Protein AF-A0A851BL82-F1 (afdb_monomer)

Secondary structure (DSSP, 8-state):
-HHHHHHHHHHHHHHHHHSTTSS-TTHHHHHHHHHHHHH-TT--S---HHHHHHHHHHHSSS-HHHHHHHHHHHH-EE-SSSEE--HHHHHHHHHHHHHHHHTTT-PPPHHHHHHHHHHHHH--

pLDDT: mean 92.86, std 5.5, range [55.12, 97.81]

Foldseek 3Di:
DVVQLVVLQVVLVVVCVVPPPPGDNCNSVVLVVLQCLLAVVVVPVDDDPLLSVLLCLVPDPDDPVVSVVVLQVSQFDDPPPDTDHDLVSQLVSLSSNQSNVVSVPRGDDSVVSVVVSVCVVPND

Organism: Picathartes gymnocephalus (NCBI:txid175131)

InterPro domains:
  IPR011992 EF-hand domain pair [SSF47473] (2-61)
  IPR011992 EF-hand domain pair [SSF47473] (64-123)
  IPR015154 EF-hand domain, type 2 [PF09069] (65-123)
  IPR050774 KCMF1 and Dystrophin [PTHR12268] (2-123)

Solvent-accessible surface area (backbone atoms only — not comparable to full-atom values): 7211 Å² total; per-residue (Å²): 86,71,68,61,47,57,51,35,45,55,50,48,53,52,50,30,72,77,39,70,91,77,55,63,96,55,50,34,57,54,50,46,52,51,49,40,65,50,60,26,79,83,68,77,65,53,66,58,69,65,48,52,47,48,51,52,51,69,73,42,95,66,56,73,68,57,40,54,51,50,52,46,67,75,41,32,44,82,65,91,85,50,77,41,69,45,74,68,30,51,48,52,51,48,58,44,50,40,30,65,42,35,77,78,74,65,40,71,60,73,66,55,52,53,51,52,53,50,32,73,75,72,51,130

Mean predicted aligned error: 4.1 Å

Sequence (124 aa):
MQQISRMLMKLFQRARLEKPGQVDPRAAEFTLSLLVTMYDRSGTGYVKTRSAAAALISLSGDTLLAKYRAFFQFYAVPDGKATLITRSGLRSLLTDLNQVPAIVGEGCSLSCVEIAIHNCFHGV

Radius of gyration: 16.14 Å; Cα contacts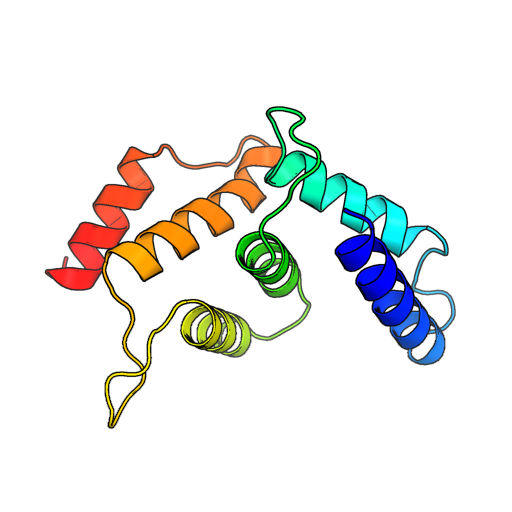 (8 Å, |Δi|>4): 101; chains: 1; bounding box: 42×32×43 Å

Structure (mmCIF, N/CA/C/O backbone):
data_AF-A0A851BL82-F1
#
_entry.id   AF-A0A851BL82-F1
#
loop_
_atom_site.group_PDB
_atom_site.id
_atom_site.type_symbol
_atom_site.label_atom_id
_atom_site.label_alt_id
_atom_site.label_comp_id
_atom_site.label_asym_id
_atom_site.label_entity_id
_atom_site.label_seq_id
_atom_site.pdbx_PDB_ins_code
_atom_site.Cartn_x
_atom_site.Cartn_y
_atom_site.Cartn_z
_atom_site.occupancy
_atom_site.B_iso_or_equiv
_atom_site.auth_seq_id
_atom_site.auth_comp_id
_atom_site.auth_asym_id
_atom_site.auth_atom_id
_atom_site.pdbx_PDB_model_num
ATOM 1 N N . MET A 1 1 ? -4.584 15.999 2.054 1.00 85.12 1 MET A N 1
ATOM 2 C CA . MET A 1 1 ? -5.118 14.973 2.994 1.00 85.12 1 MET A CA 1
ATOM 3 C C . MET A 1 1 ? -6.637 14.790 3.024 1.00 85.12 1 MET A C 1
ATOM 5 O O . MET A 1 1 ? -7.083 13.649 3.095 1.00 85.12 1 MET A O 1
ATOM 9 N N . GLN A 1 2 ? -7.455 15.851 2.967 1.00 86.75 2 GLN A N 1
ATOM 10 C CA . GLN A 1 2 ? -8.918 15.752 3.158 1.00 86.75 2 GLN A CA 1
ATOM 11 C C . GLN A 1 2 ? -9.634 14.747 2.233 1.00 86.75 2 GLN A C 1
ATOM 13 O O . GLN A 1 2 ? -10.600 14.104 2.637 1.00 86.75 2 GLN A O 1
ATOM 18 N N . GLN A 1 3 ? -9.178 14.583 0.988 1.00 90.50 3 GLN A N 1
ATOM 19 C CA . GLN A 1 3 ? -9.773 13.613 0.064 1.00 90.50 3 GLN A CA 1
ATOM 20 C C . GLN A 1 3 ? -9.561 12.162 0.520 1.00 90.50 3 GLN A C 1
ATOM 22 O O . GLN A 1 3 ? -10.528 11.406 0.560 1.00 90.50 3 GLN A O 1
ATOM 27 N N . ILE A 1 4 ? -8.334 11.790 0.903 1.00 91.75 4 ILE A N 1
ATOM 28 C CA . ILE A 1 4 ? -8.011 10.440 1.399 1.00 91.75 4 ILE A CA 1
ATOM 29 C C . ILE A 1 4 ? -8.811 10.151 2.670 1.00 91.75 4 ILE A C 1
ATOM 31 O O . ILE A 1 4 ? -9.465 9.118 2.746 1.00 91.75 4 ILE A O 1
ATOM 35 N N . SER A 1 5 ? -8.851 11.103 3.607 1.00 93.44 5 SER A N 1
ATOM 36 C CA . SER A 1 5 ? -9.657 10.999 4.831 1.00 93.44 5 SER A CA 1
ATOM 37 C C . SER A 1 5 ? -11.127 10.668 4.529 1.00 93.44 5 SER A C 1
ATOM 39 O O . SER A 1 5 ? -11.657 9.675 5.027 1.00 93.44 5 SER A O 1
ATOM 41 N N . ARG A 1 6 ? -11.768 11.419 3.619 1.00 94.94 6 ARG A N 1
ATOM 42 C CA . ARG A 1 6 ? -13.163 11.166 3.213 1.00 94.94 6 ARG A CA 1
ATOM 43 C C . ARG A 1 6 ? -13.360 9.797 2.559 1.00 94.94 6 ARG A C 1
ATOM 45 O O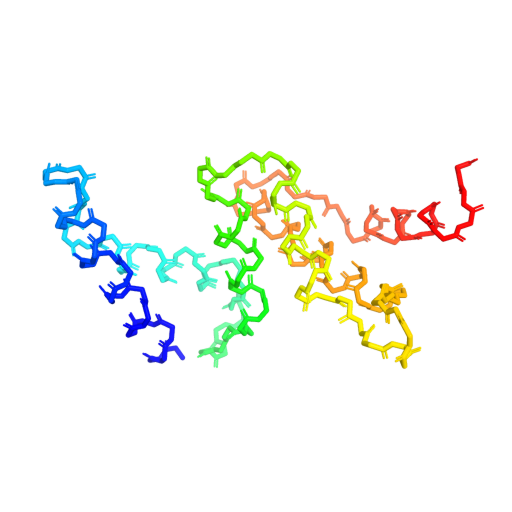 . ARG A 1 6 ? -14.398 9.173 2.768 1.00 94.94 6 ARG A O 1
ATOM 52 N N . MET A 1 7 ? -12.403 9.329 1.758 1.00 94.75 7 MET A N 1
ATOM 53 C CA . MET A 1 7 ? -12.483 8.000 1.141 1.00 94.75 7 MET A CA 1
ATOM 54 C C . MET A 1 7 ? -12.354 6.887 2.182 1.00 94.75 7 MET A C 1
ATOM 56 O O . MET A 1 7 ? -13.154 5.956 2.163 1.00 94.75 7 MET A O 1
ATOM 60 N N . LEU A 1 8 ? -11.414 7.014 3.122 1.00 96.50 8 LEU A N 1
ATOM 61 C CA . LEU A 1 8 ? -11.233 6.058 4.214 1.00 96.50 8 LEU A CA 1
ATOM 62 C C . LEU A 1 8 ? -12.469 5.997 5.116 1.00 96.50 8 LEU A C 1
ATOM 64 O O . LEU A 1 8 ? -12.916 4.905 5.450 1.00 96.50 8 LEU A O 1
ATOM 68 N N . MET A 1 9 ? -13.080 7.141 5.443 1.00 96.75 9 MET A N 1
ATOM 69 C CA . MET A 1 9 ? -14.341 7.172 6.193 1.00 96.75 9 MET A CA 1
ATOM 70 C C . MET A 1 9 ? -15.439 6.369 5.489 1.00 96.75 9 MET A C 1
ATOM 72 O O . MET A 1 9 ? -16.073 5.523 6.114 1.00 96.75 9 MET A O 1
ATOM 76 N N . LYS A 1 10 ? -15.628 6.574 4.179 1.00 96.69 10 LYS A N 1
ATOM 77 C CA . LYS A 1 10 ? -16.611 5.812 3.391 1.00 96.69 10 LYS A CA 1
ATOM 78 C C . LYS A 1 10 ? -16.282 4.319 3.345 1.00 96.69 10 LYS A C 1
ATOM 80 O O . LYS A 1 10 ? -17.190 3.499 3.456 1.00 96.69 10 LYS A O 1
ATOM 85 N N . LEU A 1 11 ? -15.006 3.969 3.182 1.00 95.44 11 LEU A N 1
ATOM 86 C CA . LEU A 1 11 ? -14.540 2.584 3.140 1.00 95.44 11 LEU A CA 1
ATOM 87 C C . LEU A 1 11 ? -14.828 1.862 4.463 1.00 95.44 11 LEU A C 1
ATOM 89 O O . LEU A 1 11 ? -15.496 0.832 4.463 1.00 95.44 11 LEU A O 1
ATOM 93 N N . PHE A 1 12 ? -14.407 2.433 5.592 1.00 96.25 12 PHE A N 1
ATOM 94 C CA . PHE A 1 12 ? -14.628 1.819 6.900 1.00 96.25 12 PHE A CA 1
ATOM 95 C C . PHE A 1 12 ? -16.093 1.855 7.337 1.00 96.25 12 PHE A C 1
ATOM 97 O O . PHE A 1 12 ? -16.535 0.935 8.017 1.00 96.25 12 PHE A O 1
ATOM 104 N N . GLN A 1 13 ? -16.883 2.846 6.911 1.00 95.75 13 GLN A N 1
ATOM 105 C CA . GLN A 1 13 ? -18.329 2.832 7.140 1.00 95.75 13 GLN A CA 1
ATOM 106 C C . GLN A 1 13 ? -18.993 1.634 6.450 1.00 95.75 13 GLN A C 1
ATOM 108 O O . GLN A 1 13 ? -19.817 0.969 7.068 1.00 95.75 13 GLN A O 1
ATOM 113 N N . ARG A 1 14 ? -18.616 1.325 5.203 1.00 96.06 14 ARG A N 1
ATOM 114 C CA . ARG A 1 14 ? -19.115 0.132 4.497 1.00 96.06 14 ARG A CA 1
ATOM 115 C C . ARG A 1 14 ? -18.655 -1.155 5.177 1.00 96.06 14 ARG A C 1
ATOM 117 O O . ARG A 1 14 ? -19.489 -1.991 5.501 1.00 96.06 14 ARG A O 1
ATOM 124 N N . ALA A 1 15 ? -17.368 -1.255 5.506 1.00 94.81 15 ALA A N 1
ATOM 125 C CA . ALA A 1 15 ? -16.820 -2.419 6.201 1.00 94.81 15 ALA A CA 1
ATOM 126 C C . ALA A 1 15 ? -17.500 -2.674 7.563 1.00 94.81 15 ALA A C 1
ATOM 128 O O . ALA A 1 15 ? -17.731 -3.821 7.931 1.00 94.81 15 ALA A O 1
ATOM 129 N N . ARG A 1 16 ? -17.880 -1.615 8.296 1.00 95.25 16 ARG A N 1
ATOM 130 C CA . ARG A 1 16 ? -18.648 -1.714 9.552 1.00 95.25 16 ARG A CA 1
ATOM 131 C C . ARG A 1 16 ? -20.040 -2.308 9.366 1.00 95.25 16 ARG A C 1
ATOM 133 O O . ARG A 1 16 ? -20.505 -3.003 10.263 1.00 95.25 16 ARG A O 1
ATOM 140 N N . LEU A 1 17 ? -20.708 -2.001 8.254 1.00 95.00 17 LEU A N 1
ATOM 141 C CA . LEU A 1 17 ? -22.027 -2.556 7.941 1.00 95.00 17 LEU A CA 1
ATOM 142 C C . LEU A 1 17 ? -21.925 -4.037 7.571 1.00 95.00 17 LEU A C 1
ATOM 144 O O . LEU A 1 17 ? -22.767 -4.827 7.978 1.00 95.00 17 LEU A O 1
ATOM 148 N N . GLU A 1 18 ? -20.878 -4.409 6.835 1.00 95.00 18 GLU A N 1
ATOM 149 C CA . GLU A 1 18 ? -20.632 -5.792 6.415 1.00 95.00 18 GLU A CA 1
ATOM 150 C C . GLU A 1 18 ? -20.163 -6.685 7.570 1.00 95.00 18 GLU A C 1
ATOM 152 O O . GLU A 1 18 ? -20.548 -7.850 7.650 1.00 95.00 18 GLU A O 1
ATOM 157 N N . LYS A 1 19 ? -19.336 -6.148 8.477 1.00 92.38 19 LYS A N 1
ATOM 158 C CA . LYS A 1 19 ? -18.799 -6.864 9.643 1.00 92.38 19 LYS A CA 1
ATOM 159 C C . LYS A 1 19 ? -18.976 -6.054 10.932 1.00 92.38 19 LYS A C 1
ATOM 161 O O . LYS A 1 19 ? -18.012 -5.460 11.433 1.00 92.38 19 LYS A O 1
ATOM 166 N N . PRO A 1 20 ? -20.197 -6.024 11.496 1.00 90.50 20 PRO A N 1
ATOM 167 C CA . PRO A 1 20 ? -20.473 -5.304 12.733 1.00 90.50 20 PRO A CA 1
ATOM 168 C C . PRO A 1 20 ? -19.549 -5.740 13.876 1.00 90.50 20 PRO A C 1
ATOM 170 O O . PRO A 1 20 ? -19.268 -6.923 14.052 1.00 90.50 20 PRO A O 1
ATOM 173 N N . GLY A 1 21 ? -19.055 -4.770 14.647 1.00 91.94 21 GLY A N 1
ATOM 174 C CA . GLY A 1 21 ? -18.191 -5.010 15.810 1.00 91.94 21 GLY A CA 1
ATOM 175 C C . GLY A 1 21 ? -16.721 -5.326 15.502 1.00 91.94 21 GLY A C 1
ATOM 176 O O . GLY A 1 21 ? -15.914 -5.305 16.422 1.00 91.94 21 GLY A O 1
ATOM 177 N N . GLN A 1 22 ? -16.343 -5.562 14.239 1.00 93.00 22 GLN A N 1
ATOM 178 C CA . GLN A 1 22 ? -14.949 -5.869 13.870 1.00 93.00 22 GLN A CA 1
ATOM 179 C C . GLN A 1 22 ? -14.125 -4.646 13.452 1.00 93.00 22 GLN A C 1
ATOM 181 O O . GLN A 1 22 ? -12.906 -4.735 13.336 1.00 93.00 22 GLN A O 1
ATOM 186 N N . VAL A 1 23 ? -14.774 -3.511 13.190 1.00 94.94 23 VAL A N 1
ATOM 187 C CA . VAL A 1 23 ? -14.109 -2.303 12.690 1.00 94.94 23 VAL A CA 1
ATOM 188 C C . VAL A 1 23 ? -14.218 -1.189 13.724 1.00 94.94 23 VAL A C 1
ATOM 190 O O . VAL A 1 23 ? -15.317 -0.726 14.042 1.00 94.94 23 VAL A O 1
ATOM 193 N N . ASP A 1 24 ? -13.060 -0.743 14.206 1.00 95.00 24 ASP A N 1
ATOM 194 C CA . ASP A 1 24 ? -12.935 0.362 15.153 1.00 95.00 24 ASP A CA 1
ATOM 195 C C . ASP A 1 24 ? -13.527 1.668 14.568 1.00 95.00 24 ASP A C 1
ATOM 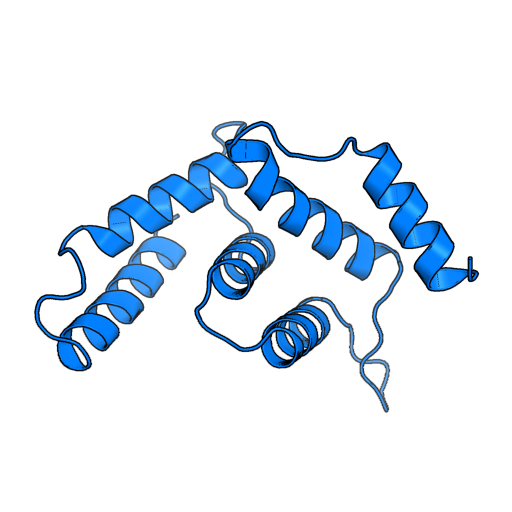197 O O . ASP A 1 24 ? -13.281 1.985 13.395 1.00 95.00 24 ASP A O 1
ATOM 201 N N . PRO A 1 25 ? -14.290 2.465 15.342 1.00 93.06 25 PRO A N 1
ATOM 202 C CA . PRO A 1 25 ? -14.820 3.752 14.884 1.00 93.06 25 PRO A CA 1
ATOM 203 C C . PRO A 1 25 ? -13.759 4.731 14.351 1.00 93.06 25 PRO A C 1
ATOM 205 O O . PRO A 1 25 ? -14.071 5.557 13.492 1.00 93.06 25 PRO A O 1
ATOM 208 N N . ARG A 1 26 ? -12.515 4.630 14.827 1.00 96.12 26 ARG A N 1
ATOM 209 C CA . ARG A 1 26 ? -11.353 5.449 14.455 1.00 96.12 26 ARG A CA 1
ATOM 210 C C . ARG A 1 26 ? -10.476 4.807 13.379 1.00 96.12 26 ARG A C 1
ATOM 212 O O . ARG A 1 26 ? -9.446 5.374 13.023 1.00 96.12 26 ARG A O 1
ATOM 219 N N . ALA A 1 27 ? -10.875 3.679 12.785 1.00 96.19 27 ALA A N 1
ATOM 220 C CA . ALA A 1 27 ? -10.073 2.978 11.775 1.00 96.19 27 ALA A CA 1
ATOM 221 C C . ALA A 1 27 ? -9.630 3.878 10.601 1.00 96.19 27 ALA A C 1
ATOM 223 O O . ALA A 1 27 ? -8.495 3.779 10.131 1.00 96.19 27 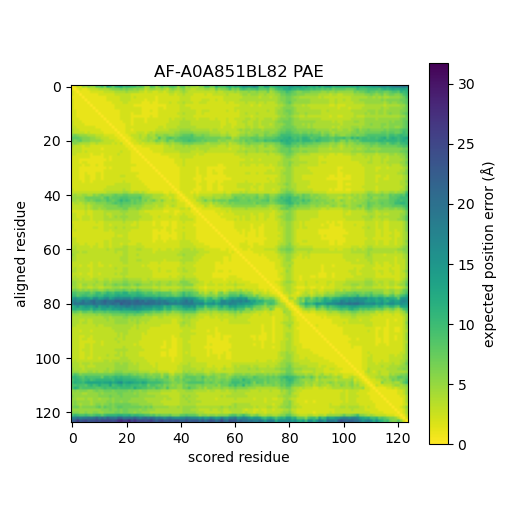ALA A O 1
ATOM 224 N N . ALA A 1 28 ? -10.486 4.812 10.167 1.00 97.00 28 ALA A N 1
ATOM 225 C CA . ALA A 1 28 ? -10.145 5.785 9.128 1.00 97.00 28 ALA A CA 1
ATOM 226 C C . ALA A 1 28 ? -9.042 6.768 9.563 1.00 97.00 28 ALA A C 1
ATOM 228 O O . ALA A 1 28 ? -8.175 7.106 8.759 1.00 97.00 28 ALA A O 1
ATOM 229 N N . GLU A 1 29 ? -9.065 7.211 10.823 1.00 97.06 29 GLU A N 1
ATOM 230 C CA . GLU A 1 29 ? -8.062 8.106 11.412 1.00 97.06 29 GLU A CA 1
ATOM 231 C C . GLU A 1 29 ? -6.715 7.389 11.542 1.00 97.06 29 GLU A C 1
ATOM 233 O O . GLU A 1 29 ? -5.702 7.900 11.065 1.00 97.06 29 GLU A O 1
ATOM 238 N N . PHE A 1 30 ? -6.712 6.172 12.094 1.00 97.00 30 PHE A N 1
ATOM 239 C CA . PHE A 1 30 ? -5.497 5.369 12.240 1.00 97.00 30 PHE A CA 1
ATOM 240 C C . PHE A 1 30 ? -4.874 5.024 10.889 1.00 97.00 30 PHE A C 1
ATOM 242 O O . PHE A 1 30 ? -3.668 5.176 10.706 1.00 97.00 30 PHE A O 1
ATOM 249 N N . THR A 1 31 ? -5.693 4.641 9.909 1.00 97.19 31 THR A N 1
ATOM 250 C CA . THR A 1 31 ? -5.202 4.337 8.559 1.00 97.19 31 THR A CA 1
ATOM 251 C C . THR A 1 31 ? -4.656 5.588 7.872 1.00 97.19 31 THR A C 1
ATOM 253 O O . THR A 1 31 ? -3.623 5.523 7.211 1.00 97.19 31 THR A O 1
ATOM 256 N N . LEU A 1 32 ? -5.299 6.749 8.038 1.00 96.56 32 LEU A N 1
ATOM 257 C CA . LEU A 1 32 ? -4.775 8.006 7.503 1.00 96.56 32 LEU A CA 1
ATOM 258 C C . LEU A 1 32 ? -3.430 8.365 8.141 1.00 96.56 32 LEU A C 1
ATOM 260 O O . LEU A 1 32 ? -2.500 8.712 7.419 1.00 96.56 32 LEU A O 1
ATOM 264 N N . SER A 1 33 ? -3.327 8.265 9.468 1.00 96.00 33 SER A N 1
ATOM 265 C CA . SER A 1 33 ? -2.082 8.512 10.197 1.00 96.00 33 SER A CA 1
ATOM 266 C C . SER A 1 33 ? -0.965 7.588 9.707 1.00 96.00 33 SER A C 1
ATOM 268 O O . SER A 1 33 ? 0.124 8.065 9.402 1.00 96.00 33 SER A O 1
ATOM 270 N N . LEU A 1 34 ? -1.260 6.301 9.507 1.00 96.38 34 LEU A N 1
ATOM 271 C CA . LEU A 1 34 ? -0.315 5.334 8.953 1.00 96.38 34 LEU A CA 1
ATOM 272 C C . LEU A 1 34 ? 0.190 5.741 7.558 1.00 96.38 34 LEU A C 1
ATOM 274 O O . LEU A 1 34 ? 1.395 5.737 7.311 1.00 96.38 34 LEU A O 1
ATOM 278 N N . LEU A 1 35 ? -0.712 6.143 6.655 1.00 96.88 35 LEU A N 1
ATOM 279 C CA . LEU A 1 35 ? -0.351 6.587 5.302 1.00 96.88 35 LEU A CA 1
ATOM 280 C C . LEU A 1 35 ? 0.497 7.868 5.306 1.00 96.88 35 LEU A C 1
ATOM 282 O O . LEU A 1 35 ? 1.418 7.993 4.499 1.00 96.88 35 LEU A O 1
ATOM 286 N N . VAL A 1 36 ? 0.199 8.811 6.205 1.00 95.94 36 VAL A N 1
ATOM 287 C CA . VAL A 1 36 ? 0.992 10.037 6.399 1.00 95.94 36 VAL A CA 1
ATOM 288 C C . VAL A 1 36 ? 2.400 9.676 6.870 1.00 95.94 36 VAL A C 1
ATOM 290 O O . VAL A 1 36 ? 3.373 10.126 6.271 1.00 95.94 36 VAL A O 1
ATOM 293 N N . THR A 1 37 ? 2.526 8.800 7.867 1.00 95.75 37 THR A N 1
ATOM 294 C CA . THR A 1 37 ? 3.825 8.333 8.373 1.00 95.75 37 THR A CA 1
ATOM 295 C C . THR A 1 37 ? 4.650 7.630 7.291 1.00 95.75 37 THR A C 1
ATOM 297 O O . THR A 1 37 ? 5.863 7.822 7.207 1.00 95.75 37 THR A O 1
ATOM 300 N N . MET A 1 38 ? 4.007 6.841 6.424 1.00 95.62 38 MET A N 1
ATOM 301 C CA . MET A 1 38 ? 4.692 6.170 5.316 1.00 95.62 38 MET A CA 1
ATOM 302 C C . MET A 1 38 ? 5.212 7.157 4.264 1.00 95.62 38 MET A C 1
ATOM 304 O O . MET A 1 38 ? 6.364 7.036 3.846 1.00 95.62 38 MET A O 1
ATOM 308 N N . TYR A 1 39 ? 4.388 8.118 3.831 1.00 95.69 39 TYR A N 1
ATOM 309 C CA . TYR A 1 39 ? 4.610 8.830 2.564 1.00 95.69 39 TYR A CA 1
ATOM 310 C C . TYR A 1 39 ? 4.774 10.351 2.667 1.00 95.69 39 TYR A C 1
ATOM 312 O O . TYR A 1 39 ? 5.166 10.968 1.679 1.00 95.69 39 TYR A O 1
ATOM 320 N N . ASP A 1 40 ? 4.521 10.962 3.824 1.00 94.38 40 ASP A N 1
ATOM 321 C CA . ASP A 1 40 ? 4.649 12.408 4.054 1.00 94.38 40 ASP A CA 1
ATOM 322 C C . ASP A 1 40 ? 5.655 12.728 5.173 1.00 94.38 40 ASP A C 1
ATOM 324 O O . ASP A 1 40 ? 5.424 13.545 6.062 1.00 94.38 40 ASP A O 1
ATOM 328 N N . ARG A 1 41 ? 6.815 12.064 5.131 1.00 84.81 41 ARG A N 1
ATOM 329 C CA . ARG A 1 41 ? 7.868 12.186 6.159 1.00 84.81 41 ARG A CA 1
ATOM 330 C C . ARG A 1 41 ? 8.437 13.599 6.295 1.00 84.81 41 ARG A C 1
ATOM 332 O O . ARG A 1 41 ? 8.945 13.955 7.351 1.00 84.81 41 ARG A O 1
ATOM 339 N N . SER A 1 42 ? 8.357 14.393 5.231 1.00 87.75 42 SER A N 1
ATOM 340 C CA . SER A 1 42 ? 8.813 15.786 5.214 1.00 87.75 42 SER A CA 1
ATOM 341 C C . SER A 1 42 ? 7.738 16.780 5.670 1.00 87.75 42 SER A C 1
ATOM 343 O O . SER A 1 42 ? 7.988 17.980 5.628 1.00 87.75 42 SER A O 1
ATOM 345 N N . GLY A 1 43 ? 6.553 16.315 6.086 1.00 89.19 43 GLY A N 1
ATOM 346 C CA . GLY A 1 43 ? 5.488 17.177 6.608 1.00 89.19 43 GLY A CA 1
ATOM 347 C C . GLY A 1 43 ? 4.894 18.128 5.567 1.00 89.19 43 GLY A C 1
ATOM 348 O O . GLY A 1 43 ? 4.505 19.245 5.891 1.00 89.19 43 GLY A O 1
ATOM 349 N N . THR A 1 44 ? 4.831 17.704 4.306 1.00 90.81 44 THR A N 1
ATOM 350 C CA . THR A 1 44 ? 4.305 18.498 3.187 1.00 90.81 44 THR A CA 1
ATOM 351 C C . THR A 1 44 ? 2.779 18.627 3.204 1.00 90.81 44 THR A C 1
ATOM 353 O O . THR A 1 44 ? 2.216 19.459 2.494 1.00 90.81 44 THR A O 1
ATOM 356 N N . GLY A 1 45 ? 2.081 17.795 3.982 1.00 90.19 45 GLY A N 1
ATOM 357 C CA . GLY A 1 45 ? 0.621 17.707 3.999 1.00 90.19 45 GLY A CA 1
ATOM 358 C C . GLY A 1 45 ? 0.044 16.974 2.781 1.00 90.19 45 GLY A C 1
ATOM 359 O O . GLY A 1 45 ? -1.171 17.037 2.527 1.00 90.19 45 GLY A O 1
ATOM 360 N N . TYR A 1 46 ? 0.886 16.277 2.013 1.00 91.19 46 TYR A N 1
ATOM 361 C CA . TYR A 1 46 ? 0.520 15.656 0.746 1.00 91.19 46 TYR A CA 1
ATOM 362 C C . TYR A 1 46 ? 1.001 14.204 0.630 1.00 91.19 46 TYR A C 1
ATOM 364 O O . TYR A 1 46 ? 2.163 13.883 0.836 1.00 91.19 46 TYR A O 1
ATOM 372 N N . VAL A 1 47 ? 0.079 13.318 0.239 1.00 94.12 47 VAL A N 1
ATOM 373 C CA . VAL A 1 47 ? 0.354 11.913 -0.084 1.00 94.12 47 VAL A CA 1
ATOM 374 C C . VAL A 1 47 ? -0.195 11.651 -1.472 1.00 94.12 47 VAL A C 1
ATOM 376 O O . VAL A 1 47 ? -1.368 11.922 -1.750 1.00 94.12 47 VAL A O 1
ATOM 379 N N . LYS A 1 48 ? 0.652 11.110 -2.349 1.00 92.50 48 L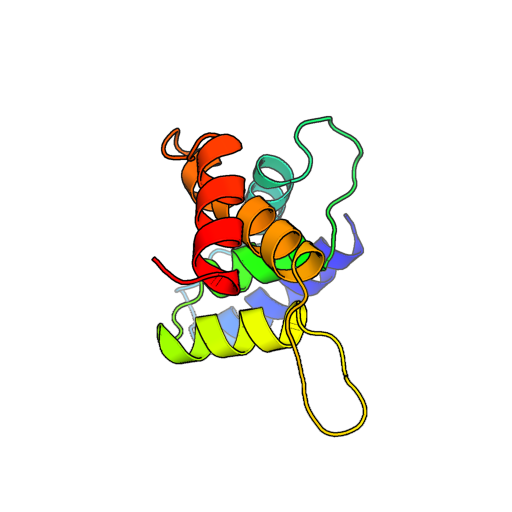YS A N 1
ATOM 380 C CA . LYS A 1 48 ? 0.250 10.731 -3.703 1.00 92.50 48 LYS A CA 1
ATOM 381 C C . LYS A 1 48 ? -0.811 9.636 -3.631 1.00 92.50 48 LYS A C 1
ATOM 383 O O . LYS A 1 48 ? -0.648 8.643 -2.925 1.00 92.50 48 LYS A O 1
ATOM 388 N N . THR A 1 49 ? -1.867 9.771 -4.431 1.00 90.75 49 THR A N 1
ATOM 389 C CA . THR A 1 49 ? -2.950 8.778 -4.501 1.00 90.75 49 THR A CA 1
ATOM 390 C C . THR A 1 49 ? -2.437 7.380 -4.848 1.00 90.75 49 THR A C 1
ATOM 392 O O . THR A 1 49 ? -2.916 6.410 -4.273 1.00 90.75 49 THR A O 1
ATOM 395 N N . ARG A 1 50 ? -1.442 7.275 -5.744 1.00 91.88 50 ARG A N 1
ATOM 396 C CA . ARG A 1 50 ? -0.834 5.986 -6.118 1.00 91.88 50 ARG A CA 1
ATOM 397 C C . ARG A 1 50 ? -0.127 5.325 -4.933 1.00 91.88 50 ARG A C 1
ATOM 399 O O . ARG A 1 50 ? -0.427 4.177 -4.645 1.00 91.88 50 ARG A O 1
ATOM 406 N N . SER A 1 51 ? 0.695 6.072 -4.195 1.00 95.00 51 SER A N 1
ATOM 407 C CA . SER A 1 51 ? 1.382 5.576 -2.996 1.00 95.00 51 SER A CA 1
ATOM 408 C C . SER A 1 51 ? 0.392 5.115 -1.919 1.00 95.00 51 SER A C 1
ATOM 410 O O . SER A 1 51 ? 0.523 4.020 -1.379 1.00 95.00 51 SER A O 1
ATOM 412 N N . ALA A 1 52 ? -0.670 5.893 -1.671 1.00 94.94 52 ALA A N 1
ATOM 413 C CA . ALA A 1 52 ? -1.734 5.482 -0.754 1.00 94.94 52 ALA A CA 1
ATOM 414 C C . ALA A 1 52 ? -2.433 4.191 -1.213 1.00 94.94 52 ALA A C 1
ATOM 416 O O . ALA A 1 52 ? -2.655 3.290 -0.406 1.00 94.94 52 ALA A O 1
ATOM 417 N N . ALA A 1 53 ? -2.755 4.078 -2.505 1.00 94.06 53 ALA A N 1
ATOM 418 C CA . ALA A 1 53 ? -3.345 2.867 -3.066 1.00 94.06 53 ALA A CA 1
ATOM 419 C C . ALA A 1 53 ? -2.400 1.663 -2.938 1.00 94.06 53 ALA A C 1
ATOM 421 O O . ALA A 1 53 ? -2.851 0.587 -2.555 1.00 94.06 53 ALA A O 1
ATOM 422 N N . ALA A 1 54 ? -1.099 1.839 -3.186 1.00 96.44 54 ALA A N 1
ATOM 423 C CA . ALA A 1 54 ? -0.109 0.776 -3.059 1.00 96.44 54 ALA A CA 1
ATOM 424 C C . ALA A 1 54 ? -0.047 0.213 -1.631 1.00 96.44 54 ALA A C 1
ATOM 426 O O . ALA A 1 54 ? -0.097 -1.006 -1.454 1.00 96.44 54 ALA A O 1
ATOM 427 N N . ALA A 1 55 ? -0.025 1.069 -0.606 1.00 97.00 55 ALA A N 1
ATOM 428 C CA . ALA A 1 55 ? -0.075 0.614 0.784 1.00 97.00 55 ALA A CA 1
ATOM 429 C C . ALA A 1 55 ? -1.390 -0.107 1.115 1.00 97.00 55 ALA A C 1
ATOM 431 O O . ALA A 1 55 ? -1.364 -1.198 1.684 1.00 97.00 55 ALA A O 1
ATOM 432 N N . LEU A 1 56 ? -2.538 0.454 0.719 1.00 96.25 56 LEU A N 1
ATOM 433 C CA . LEU A 1 56 ? -3.846 -0.153 0.990 1.00 96.25 56 LEU A CA 1
ATOM 434 C C . LEU A 1 56 ? -4.010 -1.517 0.300 1.00 96.25 56 LEU A C 1
ATOM 436 O O . LEU A 1 56 ? -4.491 -2.457 0.925 1.00 96.25 56 LEU A O 1
ATOM 440 N N . ILE A 1 57 ? -3.566 -1.656 -0.954 1.00 96.81 57 ILE A N 1
ATOM 441 C CA . ILE A 1 57 ? -3.555 -2.942 -1.666 1.00 96.81 57 ILE A CA 1
ATOM 442 C C . ILE A 1 57 ? -2.613 -3.927 -0.960 1.00 96.81 57 ILE A C 1
ATOM 444 O O . ILE A 1 57 ? -2.993 -5.077 -0.739 1.00 96.81 57 ILE A O 1
ATOM 448 N N . SER A 1 58 ? -1.416 -3.490 -0.552 1.00 97.00 58 SER A N 1
ATOM 449 C CA . SER A 1 58 ? -0.439 -4.343 0.146 1.00 97.00 58 SER A CA 1
ATOM 450 C C . SER A 1 58 ? -0.998 -4.929 1.440 1.00 97.00 58 SER A C 1
ATOM 452 O O . SER A 1 58 ? -0.866 -6.130 1.680 1.00 97.00 58 SER A O 1
ATOM 454 N N . LEU A 1 59 ? -1.666 -4.094 2.239 1.00 95.88 59 LEU A N 1
ATOM 455 C CA . LEU A 1 59 ? -2.208 -4.442 3.555 1.00 95.88 59 LEU A CA 1
ATOM 456 C C . LEU A 1 59 ? -3.614 -5.060 3.501 1.00 95.88 59 LEU A C 1
ATOM 458 O O . LEU A 1 59 ? -4.154 -5.449 4.533 1.00 95.88 59 LEU A O 1
ATOM 462 N N . SER A 1 60 ? -4.219 -5.154 2.317 1.00 95.75 60 SER A N 1
ATOM 463 C CA . SER A 1 60 ? -5.539 -5.765 2.148 1.00 95.75 60 SER A CA 1
ATOM 464 C C . SER A 1 60 ? -5.526 -7.274 2.431 1.00 95.75 60 SER A C 1
ATOM 466 O O . SER A 1 60 ? -4.484 -7.933 2.391 1.00 95.75 60 SER A O 1
ATOM 468 N N . GLY A 1 61 ? -6.711 -7.841 2.663 1.00 94.62 61 GLY A N 1
ATOM 469 C CA . GLY A 1 61 ? -6.911 -9.286 2.813 1.00 94.62 61 GLY A CA 1
ATOM 470 C C . GLY A 1 61 ? -6.963 -10.069 1.494 1.00 94.62 61 GLY A C 1
ATOM 471 O O . GLY A 1 61 ? -7.355 -11.232 1.512 1.00 94.62 61 GLY A O 1
ATOM 472 N N . ASP A 1 62 ? -6.625 -9.451 0.357 1.00 96.69 62 ASP A N 1
ATOM 473 C CA . ASP A 1 62 ? -6.693 -10.096 -0.957 1.00 96.69 62 ASP A CA 1
ATOM 474 C C . ASP A 1 62 ? -5.612 -11.167 -1.166 1.00 96.69 62 ASP A C 1
ATOM 476 O O . ASP A 1 62 ? -4.556 -11.178 -0.526 1.00 96.69 62 ASP A O 1
ATOM 480 N N . THR A 1 63 ? -5.850 -12.050 -2.140 1.00 97.81 63 THR A N 1
ATOM 481 C CA . THR A 1 63 ? -4.839 -13.019 -2.588 1.00 97.81 63 THR A CA 1
ATOM 482 C C . THR A 1 63 ? -3.610 -12.315 -3.166 1.00 97.81 63 THR A C 1
ATOM 484 O O . THR A 1 63 ? -3.706 -11.242 -3.767 1.00 97.81 63 THR A O 1
ATOM 487 N N . LEU A 1 64 ? -2.446 -12.958 -3.065 1.00 97.25 64 LEU A N 1
ATOM 488 C CA . LEU A 1 64 ? -1.191 -12.413 -3.587 1.00 97.25 64 LEU A CA 1
ATOM 489 C C . LEU A 1 64 ? -1.278 -12.061 -5.086 1.00 97.25 64 LEU A C 1
ATOM 491 O O . LEU A 1 64 ? -0.841 -10.990 -5.505 1.00 97.25 64 LEU A O 1
ATOM 495 N N . LEU A 1 65 ? -1.909 -12.924 -5.889 1.00 97.62 65 LEU A N 1
ATOM 496 C CA . LEU A 1 65 ? -2.104 -12.687 -7.321 1.00 97.62 65 LEU A CA 1
ATOM 497 C C . LEU A 1 65 ? -2.989 -11.461 -7.597 1.00 97.62 65 LEU A C 1
ATOM 499 O O . LEU A 1 65 ? -2.694 -10.687 -8.508 1.00 97.62 65 LEU A O 1
ATOM 503 N N . ALA A 1 66 ? -4.061 -11.271 -6.824 1.00 97.75 66 ALA A N 1
ATOM 504 C CA . ALA A 1 66 ? -4.934 -10.108 -6.965 1.00 97.75 66 ALA A CA 1
ATOM 505 C C . ALA A 1 66 ? -4.186 -8.807 -6.639 1.00 97.75 66 ALA A C 1
ATOM 507 O O . ALA A 1 66 ? -4.278 -7.848 -7.407 1.00 97.75 66 ALA A O 1
ATOM 508 N N . LYS A 1 67 ? -3.363 -8.806 -5.581 1.00 97.69 67 LYS A N 1
ATOM 509 C CA . LYS A 1 67 ? -2.503 -7.666 -5.229 1.00 97.69 67 LYS A CA 1
ATOM 510 C C . LYS A 1 67 ? -1.538 -7.313 -6.361 1.00 97.69 67 LYS A C 1
ATOM 512 O O . LYS A 1 67 ? -1.499 -6.162 -6.786 1.00 97.69 67 LYS A O 1
ATOM 517 N N . TYR A 1 68 ? -0.823 -8.296 -6.919 1.00 95.88 68 TYR A N 1
ATOM 518 C CA . TYR A 1 68 ? 0.089 -8.054 -8.045 1.00 95.88 68 TYR A CA 1
ATOM 519 C C . TYR A 1 68 ? -0.619 -7.509 -9.286 1.00 95.88 68 TYR A C 1
ATOM 521 O O . TYR A 1 68 ? -0.125 -6.566 -9.906 1.00 95.88 68 TYR A O 1
ATOM 529 N N . ARG A 1 69 ? -1.793 -8.050 -9.632 1.00 95.56 69 ARG A N 1
ATOM 530 C CA . ARG A 1 69 ? -2.606 -7.531 -10.742 1.00 95.56 69 ARG A CA 1
ATOM 53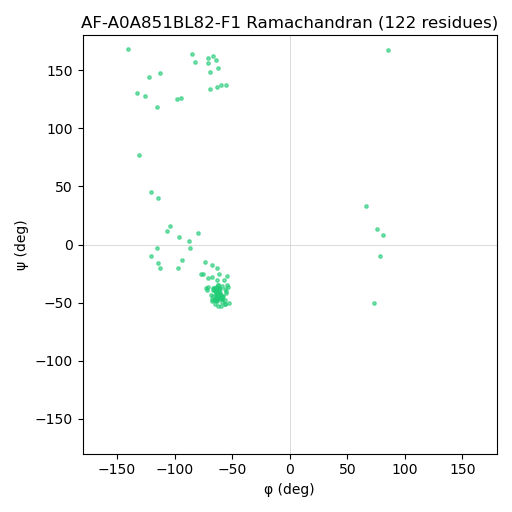1 C C . ARG A 1 69 ? -3.029 -6.085 -10.500 1.00 95.56 69 ARG A C 1
ATOM 533 O O . ARG A 1 69 ? -2.904 -5.271 -11.410 1.00 95.56 69 ARG A O 1
ATOM 540 N N . ALA A 1 70 ? -3.468 -5.754 -9.286 1.00 96.00 70 ALA A N 1
ATOM 541 C CA . ALA A 1 70 ? -3.848 -4.393 -8.923 1.00 96.00 70 ALA A CA 1
ATOM 542 C C . ALA A 1 70 ? -2.655 -3.425 -9.005 1.00 96.00 70 ALA A C 1
ATOM 544 O O . ALA A 1 70 ? -2.780 -2.354 -9.598 1.00 96.00 70 ALA A O 1
ATOM 545 N N . PHE A 1 71 ? -1.478 -3.806 -8.498 1.00 95.56 71 PHE A N 1
ATOM 546 C CA . PHE A 1 71 ? -0.266 -2.992 -8.643 1.00 95.56 71 PHE A CA 1
ATOM 547 C C . PHE A 1 71 ? 0.089 -2.754 -10.106 1.00 95.56 71 PHE A C 1
ATOM 549 O O . PHE A 1 71 ? 0.337 -1.616 -10.500 1.00 95.56 71 PHE A O 1
ATOM 556 N N . PHE A 1 72 ? 0.066 -3.806 -10.925 1.00 93.31 72 PHE A N 1
ATOM 557 C CA . PHE A 1 72 ? 0.344 -3.672 -12.346 1.00 93.31 72 PHE A CA 1
ATOM 558 C C . PHE A 1 72 ? -0.652 -2.717 -13.008 1.00 93.31 72 PHE A C 1
ATOM 560 O O . PHE A 1 72 ? -0.238 -1.794 -13.693 1.00 93.31 72 PHE A O 1
ATOM 567 N N . GLN A 1 73 ? -1.951 -2.847 -12.735 1.00 90.94 73 GLN A N 1
ATOM 568 C CA . GLN A 1 73 ? -2.972 -1.947 -13.282 1.00 90.94 73 GLN A CA 1
ATOM 569 C C . GLN A 1 73 ? -2.786 -0.480 -12.864 1.00 90.94 73 GLN A C 1
ATOM 571 O O . GLN A 1 73 ? -3.021 0.412 -13.674 1.00 90.94 73 GLN A O 1
ATOM 576 N N . PHE A 1 74 ? -2.356 -0.212 -11.627 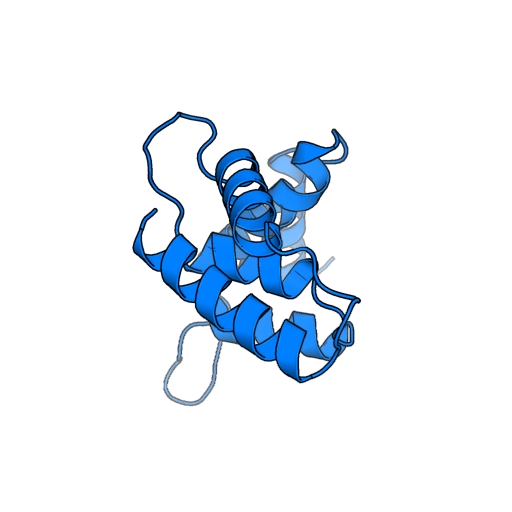1.00 90.25 74 PHE A N 1
ATOM 577 C CA . PHE A 1 74 ? -2.173 1.156 -11.122 1.00 90.25 74 PHE A CA 1
ATOM 578 C C . PHE A 1 74 ? -0.897 1.850 -11.622 1.00 90.25 74 PHE A C 1
ATOM 580 O O . PHE A 1 74 ? -0.841 3.084 -11.642 1.00 90.25 74 PHE A O 1
ATOM 587 N N . TYR A 1 75 ? 0.133 1.080 -11.983 1.00 93.56 75 TYR A N 1
ATOM 588 C CA . TYR A 1 75 ? 1.458 1.605 -12.340 1.00 93.56 75 TYR A CA 1
ATOM 589 C C . TYR A 1 75 ? 1.848 1.374 -13.802 1.00 93.56 75 TYR A C 1
ATOM 591 O O . TYR A 1 75 ? 2.777 2.026 -14.285 1.00 93.56 75 TYR A O 1
ATOM 599 N N . ALA A 1 76 ? 1.153 0.485 -14.511 1.00 91.69 76 ALA A N 1
ATOM 600 C CA . ALA A 1 76 ? 1.309 0.307 -15.943 1.00 91.69 76 ALA A CA 1
ATOM 601 C C . ALA A 1 76 ? 0.724 1.492 -16.716 1.00 91.69 76 ALA A C 1
ATOM 603 O O . ALA A 1 76 ? -0.161 2.215 -16.253 1.00 91.69 76 ALA A O 1
ATOM 604 N N . VAL A 1 77 ? 1.228 1.669 -17.929 1.00 89.00 77 VAL A N 1
ATOM 605 C CA . VAL A 1 77 ? 0.724 2.627 -18.906 1.00 89.00 77 VAL A CA 1
ATOM 606 C C . VAL A 1 77 ? 0.106 1.868 -20.082 1.00 89.00 77 VAL A C 1
ATOM 608 O O . VAL A 1 77 ? 0.554 0.762 -20.404 1.00 89.00 77 VAL A O 1
ATOM 611 N N . PRO A 1 78 ? -0.942 2.417 -20.715 1.00 85.12 78 PRO A N 1
ATOM 612 C CA . PRO A 1 78 ? -1.471 1.851 -21.946 1.00 85.12 78 PRO A CA 1
ATOM 613 C C . PRO A 1 78 ? -0.468 2.048 -23.089 1.00 85.12 78 PRO A C 1
ATOM 615 O O . PRO A 1 78 ? 0.037 3.150 -23.287 1.00 85.12 78 PRO A O 1
ATOM 618 N N . ASP A 1 79 ? -0.229 0.991 -23.860 1.00 82.50 79 ASP A N 1
ATOM 619 C CA . ASP A 1 79 ? 0.625 0.976 -25.057 1.00 82.50 79 ASP A CA 1
ATOM 620 C C . ASP A 1 79 ? -0.206 0.692 -26.324 1.00 82.50 79 ASP A C 1
ATOM 622 O O . ASP A 1 79 ? 0.126 -0.122 -27.183 1.00 82.50 79 ASP A O 1
ATOM 626 N N . GLY A 1 80 ? -1.400 1.289 -26.387 1.00 77.69 80 GLY A N 1
ATOM 627 C CA . GLY A 1 80 ? -2.362 1.130 -27.483 1.00 77.69 80 GLY A CA 1
ATOM 628 C C . GLY A 1 80 ? -3.091 -0.222 -27.517 1.00 77.69 80 GLY A C 1
ATOM 629 O O . GLY A 1 80 ? -4.316 -0.239 -27.580 1.00 77.69 80 GLY A O 1
ATOM 630 N N . LYS A 1 81 ? -2.370 -1.351 -27.453 1.00 75.81 81 LYS A N 1
ATOM 631 C CA . LYS A 1 81 ? -2.933 -2.720 -27.516 1.00 75.81 81 LYS A CA 1
ATOM 632 C C . LYS A 1 81 ? -2.809 -3.515 -26.216 1.00 75.81 81 LYS A C 1
ATOM 634 O O . LYS A 1 81 ? -3.541 -4.482 -26.029 1.00 75.81 81 LYS A O 1
ATOM 639 N N . ALA A 1 82 ? -1.894 -3.126 -25.334 1.00 80.31 82 ALA A N 1
ATOM 640 C CA . ALA A 1 82 ? -1.628 -3.804 -24.069 1.00 80.31 82 ALA A CA 1
ATOM 641 C C . ALA A 1 82 ? -1.355 -2.793 -22.949 1.00 80.31 82 ALA A C 1
ATOM 643 O O . ALA A 1 82 ? -1.160 -1.603 -23.198 1.00 80.31 82 ALA A O 1
ATOM 644 N N . THR A 1 83 ? -1.335 -3.270 -21.707 1.00 86.19 83 THR A N 1
ATOM 645 C CA . THR A 1 83 ? -0.804 -2.528 -20.561 1.00 86.19 83 THR A CA 1
ATOM 646 C C . THR A 1 83 ? 0.621 -2.993 -20.294 1.00 86.19 83 THR A C 1
ATOM 648 O O . THR A 1 83 ? 0.874 -4.186 -20.129 1.00 86.19 83 THR A O 1
ATOM 651 N N . LEU A 1 84 ? 1.564 -2.053 -20.266 1.00 91.62 84 LEU A N 1
ATOM 652 C CA . LEU A 1 84 ? 2.979 -2.329 -20.032 1.00 91.62 84 LEU A CA 1
ATOM 653 C C . LEU A 1 84 ? 3.470 -1.539 -18.825 1.00 91.62 84 LEU A C 1
ATOM 655 O O . LEU A 1 84 ? 3.072 -0.393 -18.611 1.00 91.62 84 LEU A O 1
ATOM 659 N N . ILE A 1 85 ? 4.372 -2.131 -18.047 1.00 92.81 85 ILE A N 1
ATOM 660 C CA . ILE A 1 85 ? 5.065 -1.413 -16.982 1.00 92.81 85 ILE A CA 1
ATOM 661 C C . ILE A 1 85 ? 6.401 -0.891 -17.507 1.00 92.81 85 ILE A C 1
ATOM 663 O O . ILE A 1 85 ? 7.212 -1.633 -18.055 1.00 92.81 85 ILE A O 1
ATOM 667 N N . THR A 1 86 ? 6.633 0.410 -17.360 1.00 93.44 86 THR A N 1
ATOM 668 C CA . THR A 1 86 ? 7.918 1.026 -17.706 1.00 93.44 86 THR A CA 1
ATOM 669 C C . THR A 1 86 ? 8.899 0.892 -16.543 1.00 93.44 86 THR A C 1
ATOM 671 O O . THR A 1 86 ? 8.497 0.682 -15.396 1.00 93.44 86 THR A O 1
ATOM 674 N N . ARG A 1 87 ? 10.198 1.097 -16.796 1.00 93.94 87 ARG A N 1
ATOM 675 C CA . ARG A 1 87 ? 11.211 1.157 -15.724 1.00 93.94 87 ARG A CA 1
ATOM 676 C C . ARG A 1 87 ? 10.869 2.203 -14.661 1.00 93.94 87 ARG A C 1
ATOM 678 O O . ARG A 1 87 ? 11.051 1.955 -13.475 1.00 93.94 87 ARG A O 1
ATOM 685 N N . SER A 1 88 ? 10.353 3.365 -15.068 1.00 93.62 88 SER A N 1
ATOM 686 C CA . SER A 1 88 ? 9.931 4.420 -14.137 1.00 93.62 88 SER A CA 1
ATOM 687 C C . SER A 1 88 ? 8.661 4.053 -13.361 1.00 93.62 88 SER A C 1
ATOM 689 O O . SER A 1 88 ? 8.565 4.371 -12.174 1.00 93.62 88 SER A O 1
ATOM 691 N N . GLY A 1 89 ? 7.716 3.352 -13.995 1.00 94.38 89 GLY A N 1
ATOM 692 C CA . GLY A 1 89 ? 6.527 2.806 -13.340 1.00 94.38 89 GLY A CA 1
ATOM 693 C C . GLY A 1 89 ? 6.891 1.771 -12.277 1.00 94.38 89 GLY A C 1
ATOM 694 O O . GLY A 1 89 ? 6.467 1.906 -11.130 1.00 94.38 89 GLY A O 1
ATOM 695 N N . LEU A 1 90 ? 7.755 0.809 -12.623 1.00 95.38 90 LEU A N 1
ATOM 696 C CA . LEU A 1 90 ? 8.248 -0.200 -11.684 1.00 95.38 90 LEU A CA 1
ATOM 697 C C . LEU A 1 90 ? 9.053 0.433 -10.544 1.00 95.38 90 LEU A C 1
ATOM 699 O O . LEU A 1 90 ? 8.841 0.076 -9.390 1.00 95.38 90 LEU A O 1
ATOM 703 N N . ARG A 1 91 ? 9.912 1.420 -10.838 1.00 95.56 91 ARG A N 1
ATOM 704 C CA . ARG A 1 91 ? 10.620 2.185 -9.801 1.00 95.56 91 ARG A CA 1
ATOM 705 C C . ARG A 1 91 ? 9.658 2.820 -8.814 1.00 95.56 91 ARG A C 1
ATOM 707 O O . ARG A 1 91 ? 9.806 2.623 -7.617 1.00 95.56 91 ARG A O 1
ATOM 714 N N . SER A 1 92 ? 8.656 3.536 -9.319 1.00 95.19 92 SER A N 1
ATOM 715 C CA . SER A 1 92 ? 7.662 4.199 -8.472 1.00 95.19 92 SER A CA 1
ATOM 716 C C . SER A 1 92 ? 6.929 3.191 -7.585 1.00 95.19 92 SER A C 1
ATOM 718 O O . SER A 1 92 ? 6.804 3.422 -6.387 1.00 95.19 92 SER A O 1
ATOM 720 N N . LEU A 1 93 ? 6.515 2.052 -8.153 1.00 95.94 93 LEU A N 1
ATOM 721 C CA . LEU A 1 93 ? 5.853 0.979 -7.413 1.00 95.94 93 LEU A CA 1
ATOM 722 C C . LEU A 1 93 ? 6.745 0.429 -6.297 1.00 95.94 93 LEU A C 1
ATOM 724 O O . LEU A 1 93 ? 6.323 0.378 -5.148 1.00 95.94 93 LEU A O 1
ATOM 728 N N . LEU A 1 94 ? 7.975 0.028 -6.616 1.00 96.25 94 LEU A N 1
ATOM 729 C CA . LEU A 1 94 ? 8.880 -0.575 -5.637 1.00 96.25 94 LEU A CA 1
ATOM 730 C C . LEU A 1 94 ? 9.300 0.422 -4.554 1.00 96.25 94 LEU A C 1
ATOM 732 O O . LEU A 1 94 ? 9.376 0.054 -3.385 1.00 96.25 94 LEU A O 1
ATOM 736 N N . THR A 1 95 ? 9.517 1.691 -4.907 1.00 95.56 95 THR A N 1
ATOM 737 C CA . THR A 1 95 ? 9.770 2.753 -3.926 1.00 95.56 95 THR A CA 1
ATOM 738 C C . THR A 1 95 ? 8.577 2.953 -2.993 1.00 95.56 95 THR A C 1
ATOM 740 O O . THR A 1 95 ? 8.782 3.089 -1.785 1.00 95.56 95 THR A O 1
ATOM 743 N N . ASP A 1 96 ? 7.350 2.948 -3.526 1.00 96.00 96 ASP A N 1
ATOM 744 C CA . ASP A 1 96 ? 6.132 3.087 -2.727 1.00 96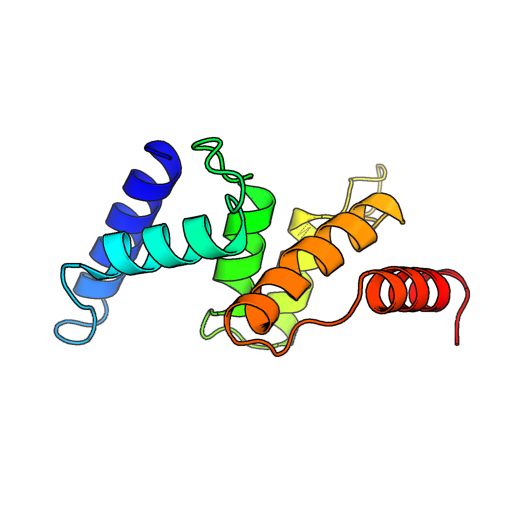.00 96 ASP A CA 1
ATOM 745 C C . ASP A 1 96 ? 5.924 1.873 -1.807 1.00 96.00 96 ASP A C 1
ATOM 747 O O . ASP A 1 96 ? 5.642 2.043 -0.620 1.00 96.00 96 ASP A O 1
ATOM 751 N N . LEU A 1 97 ? 6.113 0.652 -2.317 1.00 96.19 97 LEU A N 1
ATOM 752 C CA . LEU A 1 97 ? 5.984 -0.584 -1.538 1.00 96.19 97 LEU A CA 1
ATOM 753 C C . LEU A 1 97 ? 7.034 -0.685 -0.433 1.00 96.19 97 LEU A C 1
ATOM 755 O O . LEU A 1 97 ? 6.706 -1.108 0.671 1.00 96.19 97 LEU A O 1
ATOM 759 N N . ASN A 1 98 ? 8.268 -0.246 -0.690 1.00 96.19 98 ASN A N 1
ATOM 760 C CA . ASN A 1 98 ? 9.347 -0.283 0.296 1.00 96.19 98 ASN A CA 1
ATOM 761 C C . ASN A 1 98 ? 9.066 0.601 1.526 1.00 96.19 98 ASN A C 1
ATOM 763 O O . ASN A 1 98 ? 9.643 0.369 2.585 1.00 96.19 98 ASN A O 1
ATOM 767 N N . GLN A 1 99 ? 8.156 1.582 1.432 1.00 95.31 99 GLN A N 1
ATOM 768 C CA . GLN A 1 99 ? 7.756 2.375 2.601 1.00 95.31 99 GLN A CA 1
ATOM 769 C C . GLN A 1 99 ? 6.976 1.558 3.638 1.00 95.31 99 GLN A C 1
ATOM 771 O O . GLN A 1 99 ? 7.041 1.885 4.821 1.00 95.31 99 GLN A O 1
ATOM 776 N N . VAL A 1 100 ? 6.267 0.503 3.216 1.00 95.56 100 VAL A N 1
ATOM 777 C CA . VAL A 1 100 ? 5.432 -0.322 4.102 1.00 95.56 100 VAL A CA 1
ATOM 778 C C . VAL A 1 100 ? 6.270 -1.070 5.149 1.00 95.56 100 VAL A C 1
ATOM 780 O O . VAL A 1 100 ? 5.975 -0.918 6.329 1.00 95.56 100 VAL A O 1
ATOM 783 N N . PRO A 1 101 ? 7.334 -1.816 4.796 1.00 95.31 101 PRO A N 1
ATOM 784 C CA . PRO A 1 101 ? 8.230 -2.387 5.801 1.00 95.31 101 PRO A CA 1
ATOM 785 C C . PRO A 1 101 ? 9.169 -1.336 6.422 1.00 95.31 101 PRO A C 1
ATOM 787 O O . PRO A 1 101 ? 9.579 -1.469 7.572 1.00 95.31 101 PRO A O 1
ATOM 790 N N . ALA A 1 102 ? 9.482 -0.234 5.726 1.00 94.62 102 ALA A N 1
ATOM 791 C CA . ALA A 1 102 ? 10.382 0.787 6.270 1.00 94.62 102 ALA A CA 1
ATOM 792 C C . ALA A 1 102 ? 9.853 1.476 7.536 1.00 94.62 102 ALA A C 1
ATOM 794 O O . ALA A 1 102 ? 10.658 1.885 8.368 1.00 94.62 102 ALA A O 1
ATOM 795 N N . ILE A 1 103 ? 8.532 1.612 7.707 1.00 93.56 103 ILE A N 1
ATOM 796 C CA . ILE A 1 103 ? 7.964 2.212 8.928 1.00 93.56 103 ILE A CA 1
ATOM 797 C C . ILE A 1 103 ? 8.176 1.363 10.187 1.00 93.56 103 ILE A C 1
ATOM 799 O O . ILE A 1 103 ? 8.069 1.893 11.288 1.00 93.56 103 ILE A O 1
ATOM 803 N N . VAL A 1 104 ? 8.494 0.075 10.031 1.00 93.81 104 VAL A N 1
ATOM 804 C CA . VAL A 1 104 ? 8.842 -0.837 11.132 1.00 93.81 104 VAL A CA 1
ATOM 805 C C . VAL A 1 104 ? 10.338 -1.165 11.162 1.00 93.81 104 VAL A C 1
ATOM 807 O O . VAL A 1 104 ? 10.762 -2.055 11.887 1.00 93.81 104 VAL A O 1
ATOM 810 N N . GLY A 1 105 ? 11.158 -0.434 10.398 1.00 93.62 105 GLY A N 1
ATOM 811 C CA . GLY A 1 105 ? 12.609 -0.632 10.355 1.00 93.62 105 GLY A CA 1
ATOM 812 C C . GLY A 1 105 ? 13.079 -1.775 9.448 1.00 93.62 105 GLY A C 1
ATOM 813 O O . GLY A 1 105 ? 14.269 -2.063 9.422 1.00 93.62 105 GLY A O 1
ATOM 814 N N . GLU A 1 106 ? 12.186 -2.382 8.663 1.00 95.00 106 GLU A N 1
ATOM 815 C CA . GLU A 1 106 ? 12.478 -3.529 7.783 1.00 95.00 106 GLU A CA 1
ATOM 816 C C . GLU A 1 106 ? 12.588 -3.136 6.297 1.00 95.00 106 GLU A C 1
ATOM 818 O O . GLU A 1 106 ? 12.504 -3.966 5.393 1.00 95.00 106 GLU A O 1
ATOM 823 N N . GLY A 1 107 ? 12.736 -1.841 6.012 1.00 90.38 107 GLY A N 1
ATOM 824 C CA . GLY A 1 107 ? 12.870 -1.341 4.645 1.00 90.38 107 GLY A CA 1
ATOM 825 C C . GLY A 1 107 ? 14.199 -1.746 4.006 1.00 90.38 107 GLY A C 1
ATOM 826 O O . GLY A 1 107 ? 15.232 -1.803 4.669 1.00 90.38 107 GLY A O 1
ATOM 827 N N . CYS A 1 108 ? 14.198 -1.950 2.691 1.00 89.56 108 CYS A N 1
ATOM 828 C CA . CYS A 1 108 ? 15.430 -2.130 1.925 1.00 89.56 108 CYS A CA 1
ATOM 829 C C . CYS A 1 108 ? 16.066 -0.778 1.584 1.00 89.56 108 CYS A C 1
ATOM 831 O O . CYS A 1 108 ? 15.386 0.252 1.498 1.00 89.56 108 CYS A O 1
ATOM 833 N N . SER A 1 109 ? 17.372 -0.774 1.322 1.00 89.88 109 SER A N 1
ATOM 834 C CA . SER A 1 109 ? 18.053 0.396 0.773 1.00 89.88 109 SER A CA 1
ATOM 835 C C . SER A 1 109 ? 17.540 0.730 -0.634 1.00 89.88 109 SER A C 1
ATOM 837 O O . SER A 1 109 ? 17.028 -0.122 -1.363 1.00 89.88 109 SER A O 1
ATOM 839 N N . LEU A 1 110 ? 17.733 1.982 -1.061 1.00 81.06 110 LEU A N 1
ATOM 840 C CA . LEU A 1 110 ? 17.412 2.414 -2.429 1.00 81.06 110 LEU A CA 1
ATOM 841 C C . LEU A 1 110 ? 18.144 1.579 -3.495 1.00 81.06 110 LEU A C 1
ATOM 843 O O . LEU A 1 110 ? 17.598 1.340 -4.569 1.00 81.06 110 LEU A O 1
ATOM 847 N N . SER A 1 111 ? 19.343 1.078 -3.183 1.00 88.12 111 SER A N 1
ATOM 848 C CA . SER A 1 111 ? 20.090 0.188 -4.076 1.00 88.12 111 SER A CA 1
ATOM 849 C C . SER A 1 111 ? 19.359 -1.127 -4.359 1.00 88.12 111 SER A C 1
ATOM 851 O O . SER A 1 111 ? 19.417 -1.602 -5.490 1.00 88.12 111 SER A O 1
ATOM 853 N N . CYS A 1 112 ? 18.612 -1.686 -3.397 1.00 90.31 112 CYS A N 1
ATOM 854 C CA . CYS A 1 112 ? 17.815 -2.891 -3.634 1.00 90.31 112 CYS A CA 1
ATOM 855 C C . CYS A 1 112 ? 16.760 -2.669 -4.721 1.00 90.31 112 CYS A C 1
ATOM 857 O O . CYS A 1 112 ? 16.537 -3.536 -5.564 1.00 90.31 112 CYS A O 1
ATOM 859 N N . VAL A 1 113 ? 16.107 -1.500 -4.695 1.00 92.31 113 VAL A N 1
ATOM 860 C CA . VAL A 1 113 ? 15.069 -1.137 -5.666 1.00 92.31 113 VAL A CA 1
ATOM 861 C C . VAL A 1 113 ? 15.672 -1.056 -7.067 1.00 92.31 113 VAL A C 1
ATOM 863 O O . VAL A 1 113 ? 15.121 -1.638 -7.998 1.00 92.31 113 VAL A O 1
ATOM 866 N N . GLU A 1 114 ? 16.828 -0.409 -7.217 1.00 93.38 114 GLU A N 1
ATOM 867 C CA . GLU A 1 114 ? 17.513 -0.309 -8.511 1.00 93.38 114 GLU A CA 1
ATOM 868 C C . GLU A 1 114 ? 17.965 -1.672 -9.051 1.00 93.38 114 GLU A C 1
ATOM 870 O O . GLU A 1 114 ? 17.760 -1.955 -10.233 1.00 93.38 114 GLU A O 1
ATOM 875 N N . ILE A 1 115 ? 18.492 -2.551 -8.192 1.00 92.56 115 ILE A N 1
ATOM 876 C CA . ILE A 1 115 ? 18.864 -3.925 -8.571 1.00 92.56 115 ILE A CA 1
ATOM 877 C C . ILE A 1 115 ? 17.627 -4.715 -9.022 1.00 92.56 115 ILE A C 1
ATOM 879 O O . ILE A 1 115 ? 17.651 -5.355 -10.072 1.00 92.56 115 ILE A O 1
ATOM 883 N N . ALA A 1 116 ? 16.519 -4.635 -8.279 1.00 93.12 116 ALA A N 1
ATOM 884 C CA . ALA A 1 116 ? 15.280 -5.325 -8.634 1.00 93.12 116 ALA A CA 1
ATOM 885 C C . ALA A 1 116 ? 14.725 -4.859 -9.992 1.00 93.12 116 ALA A C 1
ATOM 887 O O . ALA A 1 116 ? 14.284 -5.681 -10.797 1.00 93.12 116 ALA A O 1
ATOM 888 N N . ILE A 1 117 ? 14.786 -3.553 -10.281 1.00 94.50 117 ILE A N 1
ATOM 889 C CA . ILE A 1 117 ? 14.391 -3.003 -11.585 1.00 94.50 117 ILE A CA 1
ATOM 890 C C . ILE A 1 117 ? 15.315 -3.522 -12.684 1.00 94.50 117 ILE A C 1
ATOM 892 O O . ILE A 1 117 ? 14.831 -3.938 -13.736 1.00 94.50 117 ILE A O 1
ATOM 896 N N . HIS A 1 118 ? 16.630 -3.491 -12.459 1.00 93.31 118 HIS A N 1
ATOM 897 C CA . HIS A 1 118 ? 17.602 -3.971 -13.434 1.00 93.31 118 HIS A CA 1
ATOM 898 C C . HIS A 1 118 ? 17.315 -5.425 -13.824 1.00 93.31 118 HIS A C 1
ATOM 900 O O . HIS A 1 118 ? 17.153 -5.707 -15.013 1.00 93.31 118 HIS A O 1
ATOM 906 N N . ASN A 1 119 ? 17.158 -6.301 -12.829 1.00 93.19 119 ASN A N 1
ATOM 907 C CA . ASN A 1 119 ? 16.920 -7.730 -13.033 1.00 93.19 119 ASN A CA 1
ATOM 908 C C . ASN A 1 119 ? 15.563 -8.001 -13.696 1.00 93.19 119 ASN A C 1
ATOM 910 O O . ASN A 1 119 ? 15.448 -8.866 -14.559 1.00 93.19 119 ASN A O 1
ATOM 914 N N . CYS A 1 120 ? 14.526 -7.230 -13.355 1.00 93.44 120 CYS A N 1
ATOM 915 C CA . CYS A 1 120 ? 13.207 -7.385 -13.969 1.00 93.44 120 CYS A CA 1
ATOM 916 C C . CYS A 1 120 ? 13.219 -7.110 -15.484 1.00 93.44 120 CYS A C 1
ATOM 918 O O . CYS A 1 120 ? 12.485 -7.763 -16.222 1.00 93.44 120 CYS A O 1
ATOM 920 N N . PHE A 1 121 ? 14.044 -6.168 -15.955 1.00 92.62 121 PHE A N 1
ATOM 921 C CA . PHE A 1 121 ? 14.082 -5.770 -17.369 1.00 92.62 121 PHE A CA 1
ATOM 922 C C . PHE A 1 121 ? 15.183 -6.439 -18.199 1.00 92.62 121 PHE A C 1
ATOM 924 O O . PHE A 1 121 ? 15.069 -6.432 -19.423 1.00 92.62 121 PHE A O 1
ATOM 931 N N . HIS A 1 122 ? 16.237 -6.970 -17.578 1.00 91.12 122 HIS A N 1
ATOM 932 C CA . HIS A 1 122 ? 17.352 -7.608 -18.295 1.00 91.12 122 HIS A CA 1
ATOM 933 C C . HIS A 1 122 ? 17.484 -9.111 -18.018 1.00 91.12 122 HIS A C 1
ATOM 935 O O . HIS A 1 122 ? 18.320 -9.759 -18.638 1.00 91.12 122 HIS A O 1
ATOM 941 N N . GLY A 1 123 ? 16.648 -9.670 -17.139 1.00 75.88 123 GLY A N 1
ATOM 942 C CA . GLY A 1 123 ? 16.837 -11.020 -16.614 1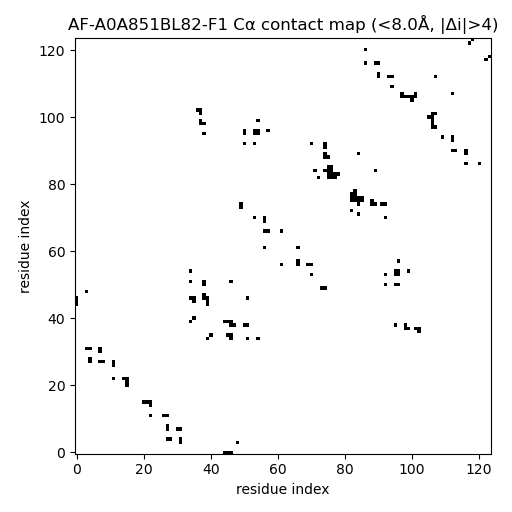.00 75.88 123 GLY A CA 1
ATOM 943 C C . GLY A 1 123 ? 17.782 -11.036 -15.411 1.00 75.88 123 GLY A C 1
ATOM 944 O O . GLY A 1 123 ? 18.423 -10.030 -15.095 1.00 75.88 123 GLY A O 1
ATOM 945 N N . VAL A 1 124 ? 17.799 -12.173 -14.711 1.00 55.12 124 VAL A N 1
ATOM 946 C CA . VAL A 1 124 ? 18.742 -12.473 -13.619 1.00 55.12 124 VAL A CA 1
ATOM 947 C C . VAL A 1 124 ? 20.013 -13.064 -14.207 1.00 55.12 124 VAL A C 1
ATOM 949 O O . VAL A 1 124 ? 19.872 -13.947 -15.082 1.00 55.12 124 VAL A O 1
#

Nearest PDB structures (foldseek):
  9c3c-assembly1_V  TM=8.337E-01  e=1.516E-02  Oryctolagus cuniculus